Protein AF-A0A928UB63-F1 (afdb_monomer_lite)

Structure (mmCIF, N/CA/C/O backbone):
data_AF-A0A928UB63-F1
#
_entry.id   AF-A0A928UB63-F1
#
loop_
_atom_site.group_PDB
_atom_site.id
_atom_site.type_symbol
_atom_site.label_atom_id
_atom_site.label_alt_id
_atom_site.label_comp_id
_atom_site.label_asym_id
_atom_site.label_entity_id
_atom_site.label_seq_id
_atom_site.pdbx_PDB_ins_code
_atom_site.Cartn_x
_atom_site.Cartn_y
_atom_site.Cartn_z
_atom_site.occupancy
_atom_site.B_iso_or_equiv
_atom_site.auth_seq_id
_atom_site.auth_comp_id
_atom_site.auth_asym_id
_atom_site.auth_atom_id
_atom_site.pdbx_PDB_model_num
ATOM 1 N N . MET A 1 1 ? 9.179 3.971 -8.651 1.00 61.78 1 MET A N 1
ATOM 2 C CA . MET A 1 1 ? 8.324 2.981 -9.341 1.00 61.78 1 MET A CA 1
ATOM 3 C C . MET A 1 1 ? 6.890 3.440 -9.163 1.00 61.78 1 MET A C 1
ATOM 5 O O . MET A 1 1 ? 6.501 3.628 -8.017 1.00 61.78 1 MET A O 1
ATOM 9 N N . SER A 1 2 ? 6.166 3.720 -10.251 1.00 74.44 2 SER A N 1
ATOM 10 C CA . SER A 1 2 ? 4.768 4.160 -10.146 1.00 74.44 2 SER A CA 1
ATOM 11 C C . SER A 1 2 ? 3.915 3.048 -9.533 1.00 74.44 2 SER A C 1
ATOM 13 O O . SER A 1 2 ? 4.197 1.867 -9.752 1.00 74.44 2 SER A O 1
ATOM 15 N N . ARG A 1 3 ? 2.915 3.417 -8.735 1.00 83.69 3 ARG A N 1
ATOM 16 C CA . ARG A 1 3 ? 1.891 2.482 -8.259 1.00 83.69 3 ARG A CA 1
ATOM 17 C C . ARG A 1 3 ? 0.804 2.431 -9.315 1.00 83.69 3 ARG A C 1
ATOM 19 O O . ARG A 1 3 ? 0.324 3.478 -9.736 1.00 83.69 3 ARG A O 1
ATOM 26 N N . GLU A 1 4 ? 0.485 1.232 -9.781 1.00 89.38 4 GLU A N 1
ATOM 27 C CA . GLU A 1 4 ? -0.443 1.057 -10.901 1.00 89.38 4 GLU A CA 1
ATOM 28 C C . GLU A 1 4 ? -1.895 1.113 -10.422 1.00 89.38 4 GLU A C 1
ATOM 30 O O . GLU A 1 4 ? -2.733 1.755 -11.049 1.00 89.38 4 GLU A O 1
ATOM 35 N N . LEU A 1 5 ? -2.173 0.517 -9.259 1.00 93.31 5 LEU A N 1
ATOM 36 C CA . LEU A 1 5 ? -3.495 0.507 -8.648 1.00 93.31 5 LEU A CA 1
ATOM 37 C C . LEU A 1 5 ? -3.426 1.059 -7.228 1.00 93.31 5 LEU A C 1
ATOM 39 O O . LEU A 1 5 ? -2.622 0.610 -6.410 1.00 93.31 5 LEU A O 1
ATOM 43 N N . THR A 1 6 ? -4.296 2.024 -6.940 1.00 93.69 6 THR A N 1
ATOM 44 C CA . THR A 1 6 ? -4.472 2.612 -5.609 1.00 93.69 6 THR A CA 1
ATOM 45 C C . THR A 1 6 ? -5.940 2.525 -5.222 1.00 93.69 6 THR A C 1
ATOM 47 O O . THR A 1 6 ? -6.797 3.022 -5.949 1.00 93.69 6 THR A O 1
ATOM 50 N N . ILE A 1 7 ? -6.230 1.896 -4.084 1.00 94.81 7 ILE A N 1
ATOM 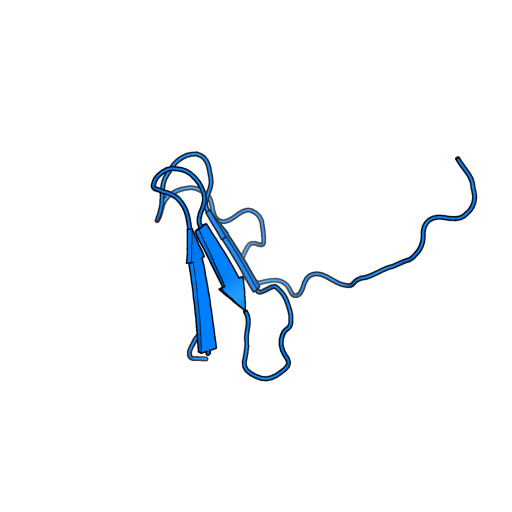51 C CA . ILE A 1 7 ? -7.587 1.736 -3.547 1.00 94.81 7 ILE A CA 1
ATOM 52 C C . ILE A 1 7 ? -7.601 2.291 -2.125 1.00 94.81 7 ILE A C 1
ATOM 54 O O . ILE A 1 7 ? -6.659 2.074 -1.365 1.00 94.81 7 ILE A O 1
ATOM 58 N N . GLY A 1 8 ? -8.661 2.998 -1.744 1.00 94.19 8 GLY A N 1
ATOM 59 C CA . GLY A 1 8 ? -8.809 3.496 -0.382 1.00 94.19 8 GLY A CA 1
ATOM 60 C C . GLY A 1 8 ? -10.218 3.974 -0.063 1.00 94.19 8 GLY A C 1
ATOM 61 O O . GLY A 1 8 ? -11.071 4.047 -0.944 1.00 94.19 8 GLY A O 1
ATOM 62 N N 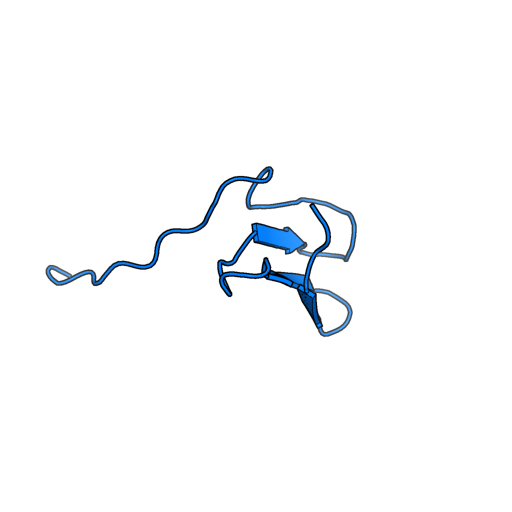. ASN A 1 9 ? -10.454 4.294 1.208 1.00 93.88 9 ASN A N 1
ATOM 63 C CA . ASN A 1 9 ? -11.766 4.699 1.735 1.00 93.88 9 ASN A CA 1
ATOM 64 C C . ASN A 1 9 ? -11.706 5.946 2.642 1.00 93.88 9 ASN A C 1
ATOM 66 O O . ASN A 1 9 ? -12.624 6.196 3.418 1.00 93.88 9 ASN A O 1
ATOM 70 N N . GLY A 1 10 ? -10.614 6.711 2.574 1.00 90.00 10 GLY A N 1
ATOM 71 C CA . GLY A 1 10 ? -10.394 7.926 3.367 1.00 90.00 10 GLY A CA 1
ATOM 72 C C . GLY A 1 10 ? -9.536 7.723 4.621 1.00 90.00 10 GLY A C 1
ATOM 73 O O . GLY A 1 10 ? -8.779 8.625 4.972 1.00 90.00 10 GLY A O 1
ATOM 74 N N . SER A 1 11 ? -9.570 6.542 5.247 1.00 94.00 11 SER A N 1
ATOM 75 C CA . SER A 1 11 ? -8.710 6.190 6.396 1.00 94.00 11 SER A CA 1
ATOM 76 C C . SER A 1 11 ? -7.683 5.102 6.073 1.00 94.00 11 SER A C 1
ATOM 78 O O . SER A 1 11 ? -6.587 5.087 6.629 1.00 94.00 11 SER A O 1
ATOM 80 N N . LEU A 1 12 ? -8.004 4.222 5.128 1.00 94.06 12 LEU A N 1
ATOM 81 C CA . LEU A 1 12 ? -7.112 3.200 4.600 1.00 94.06 12 LEU A CA 1
ATOM 82 C C . LEU A 1 12 ? -6.779 3.507 3.140 1.00 94.06 12 LEU A C 1
ATOM 84 O O . LEU A 1 12 ? -7.668 3.840 2.352 1.00 94.06 12 LEU A O 1
ATOM 88 N N . GLN A 1 13 ? -5.513 3.337 2.765 1.00 95.44 13 GLN A N 1
ATOM 89 C CA . GLN A 1 13 ? -5.084 3.273 1.370 1.00 95.44 13 GLN A CA 1
ATOM 90 C C . GLN A 1 13 ? -4.129 2.098 1.165 1.00 95.44 13 GLN A C 1
ATOM 92 O O . GLN A 1 13 ? -3.211 1.893 1.955 1.00 95.44 13 GLN A O 1
ATOM 97 N N . VAL A 1 14 ? -4.344 1.349 0.086 1.00 94.25 14 VAL A N 1
ATOM 98 C CA . VAL A 1 14 ? -3.523 0.214 -0.339 1.00 94.25 14 VAL A CA 1
ATOM 99 C C . VAL A 1 14 ? -3.068 0.448 -1.773 1.00 94.25 14 VAL A C 1
ATOM 101 O O . VAL A 1 14 ? -3.867 0.834 -2.630 1.00 94.25 14 VAL A O 1
ATOM 104 N N . MET A 1 15 ? -1.783 0.217 -2.034 1.00 93.19 15 MET A N 1
ATOM 105 C CA . MET A 1 15 ? -1.179 0.438 -3.347 1.00 93.19 15 MET A CA 1
ATOM 106 C C . MET A 1 15 ? -0.488 -0.820 -3.865 1.00 93.19 15 MET A C 1
ATOM 108 O O . MET A 1 15 ? 0.221 -1.503 -3.119 1.00 93.19 15 MET A O 1
ATOM 112 N N . PHE A 1 16 ? -0.640 -1.075 -5.162 1.00 91.69 16 PHE A N 1
ATOM 113 C CA . PHE A 1 16 ? -0.044 -2.212 -5.859 1.00 91.69 16 PHE A CA 1
ATOM 114 C C . PHE A 1 16 ? 0.953 -1.750 -6.927 1.00 91.69 16 PHE A C 1
ATOM 116 O O . PHE A 1 16 ? 0.823 -0.663 -7.500 1.00 91.69 16 PHE A O 1
ATOM 123 N N . ASP A 1 17 ? 1.979 -2.563 -7.179 1.00 90.94 17 ASP A N 1
ATOM 124 C CA . ASP A 1 17 ? 2.859 -2.375 -8.335 1.00 90.94 17 ASP A CA 1
ATOM 125 C C . ASP A 1 17 ? 2.334 -3.058 -9.604 1.00 90.94 17 ASP A C 1
ATOM 127 O O . ASP A 1 17 ? 1.306 -3.726 -9.576 1.00 90.94 17 ASP A O 1
ATOM 131 N N . ALA A 1 18 ? 3.076 -2.909 -10.706 1.00 90.94 18 ALA A N 1
ATOM 132 C CA . ALA A 1 18 ? 2.730 -3.477 -12.008 1.00 90.94 18 ALA A CA 1
ATOM 133 C C . ALA A 1 18 ? 2.674 -5.015 -12.053 1.00 90.94 18 ALA A C 1
ATOM 135 O O . ALA A 1 18 ? 2.172 -5.605 -13.004 1.00 90.94 18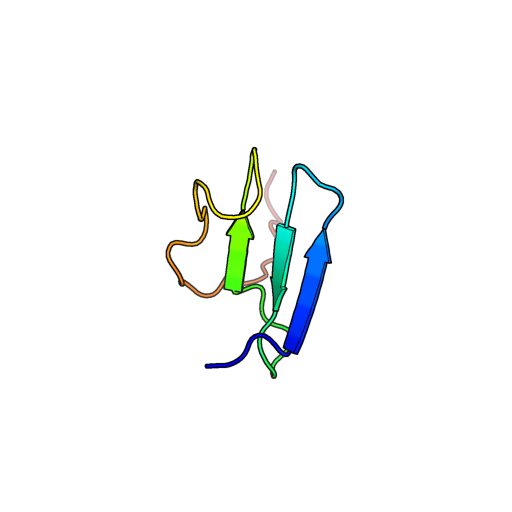 ALA A O 1
ATOM 136 N N . ALA A 1 19 ? 3.214 -5.686 -11.033 1.00 90.69 19 ALA A N 1
ATOM 137 C CA . ALA A 1 19 ? 3.097 -7.129 -10.871 1.00 90.69 19 ALA A CA 1
ATOM 138 C C . ALA A 1 19 ? 1.953 -7.500 -9.911 1.00 90.69 19 ALA A C 1
ATOM 140 O O . ALA A 1 19 ? 1.931 -8.621 -9.403 1.00 90.69 19 ALA A O 1
ATOM 141 N N . TYR A 1 20 ? 1.048 -6.556 -9.619 1.00 88.88 20 TYR A N 1
ATOM 142 C CA . TYR A 1 20 ? -0.044 -6.679 -8.653 1.00 88.88 20 TYR A CA 1
ATOM 143 C C . TYR A 1 20 ? 0.416 -7.087 -7.246 1.00 88.88 20 TYR A C 1
ATOM 145 O O . TYR A 1 20 ? -0.336 -7.683 -6.474 1.00 88.88 20 TYR A O 1
ATOM 153 N N . LYS A 1 21 ? 1.653 -6.747 -6.866 1.00 89.50 21 LYS A N 1
ATOM 154 C CA . LYS A 1 21 ? 2.143 -6.979 -5.503 1.00 89.50 21 LYS A CA 1
ATOM 155 C C . LYS A 1 21 ? 1.731 -5.817 -4.625 1.00 89.50 21 LYS A C 1
ATOM 157 O O . LYS A 1 21 ? 1.906 -4.664 -5.011 1.00 89.50 21 LYS A O 1
ATOM 162 N N . LEU A 1 22 ? 1.250 -6.115 -3.424 1.00 90.88 22 LEU A N 1
ATOM 163 C CA . LEU A 1 22 ? 0.975 -5.092 -2.424 1.00 90.88 22 LEU A CA 1
ATOM 164 C C . LEU A 1 22 ? 2.292 -4.431 -1.997 1.00 90.88 22 LEU A C 1
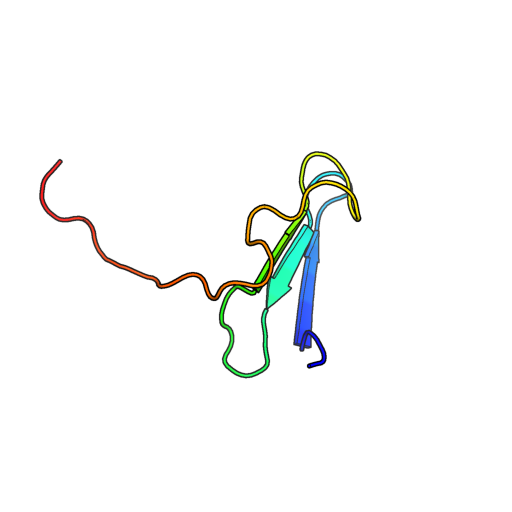ATOM 166 O O . LEU A 1 22 ? 3.250 -5.115 -1.613 1.00 90.88 22 LEU A O 1
ATOM 170 N N . ARG A 1 23 ? 2.345 -3.101 -2.110 1.00 91.06 23 ARG A N 1
ATOM 171 C CA . ARG A 1 23 ? 3.558 -2.312 -1.882 1.00 91.06 23 ARG A CA 1
ATOM 172 C C . ARG A 1 23 ? 3.461 -1.313 -0.760 1.00 91.06 23 ARG A C 1
ATOM 174 O O . ARG A 1 23 ? 4.474 -1.148 -0.100 1.00 91.06 23 ARG A O 1
ATOM 181 N N . ASP A 1 24 ? 2.317 -0.669 -0.559 1.00 92.06 24 ASP A N 1
ATOM 182 C CA . ASP A 1 24 ? 2.128 0.319 0.508 1.00 92.06 24 ASP A CA 1
ATOM 183 C C . ASP A 1 24 ? 0.756 0.146 1.153 1.00 92.06 24 ASP A C 1
ATOM 185 O O . ASP A 1 24 ? -0.226 -0.154 0.468 1.00 92.06 24 ASP A O 1
ATOM 189 N N . ILE A 1 25 ? 0.713 0.353 2.468 1.00 93.69 25 ILE A N 1
ATOM 190 C CA . ILE A 1 25 ? -0.501 0.371 3.284 1.00 93.69 25 ILE A CA 1
ATOM 191 C C . ILE A 1 25 ? -0.399 1.598 4.172 1.00 93.69 25 ILE A C 1
ATOM 193 O O . ILE A 1 25 ? 0.472 1.655 5.037 1.00 93.69 25 ILE A O 1
ATOM 197 N N . TYR A 1 26 ? -1.304 2.549 3.969 1.00 94.38 26 TYR A N 1
ATOM 198 C CA . TYR A 1 26 ? -1.446 3.719 4.823 1.00 94.38 26 TYR A CA 1
ATOM 199 C C . TYR A 1 26 ? -2.665 3.574 5.720 1.00 94.38 26 TYR A C 1
ATOM 201 O O . TYR A 1 26 ? -3.783 3.416 5.231 1.00 94.38 26 TYR A O 1
ATOM 209 N N . PHE A 1 27 ? -2.435 3.663 7.025 1.00 93.31 27 PHE A N 1
ATOM 210 C CA . PHE A 1 27 ? -3.455 3.656 8.071 1.00 93.31 27 PHE A CA 1
ATOM 211 C C . PHE A 1 27 ? -2.884 4.372 9.309 1.00 93.31 27 PHE A C 1
ATOM 213 O O . PHE A 1 27 ? -1.688 4.229 9.557 1.00 93.31 27 PHE A O 1
ATOM 220 N N . PRO A 1 28 ? -3.661 5.149 10.094 1.00 93.00 28 PRO A N 1
ATOM 221 C CA . PRO A 1 28 ? -5.112 5.377 10.014 1.00 93.00 28 PRO A CA 1
ATOM 222 C C . PRO A 1 28 ? -5.548 6.505 9.073 1.00 93.00 28 PRO A C 1
ATOM 224 O O . PRO A 1 28 ? -6.738 6.795 8.976 1.00 93.00 28 PRO A O 1
ATOM 227 N N . TYR A 1 29 ? -4.601 7.163 8.405 1.00 90.75 29 TYR A N 1
ATOM 228 C CA . TYR A 1 29 ? -4.881 8.193 7.410 1.00 90.75 29 TYR A CA 1
ATOM 229 C C . TYR A 1 29 ? -3.916 8.062 6.236 1.00 90.75 29 TYR A C 1
ATOM 231 O O . TYR A 1 29 ? -2.759 7.664 6.406 1.00 90.75 29 TYR A O 1
ATOM 239 N N . ILE A 1 30 ? -4.384 8.460 5.056 1.00 87.62 30 ILE A N 1
ATOM 240 C CA . ILE A 1 30 ? -3.578 8.509 3.835 1.00 87.62 30 ILE A CA 1
ATOM 241 C C . ILE A 1 30 ? -2.350 9.402 4.060 1.00 87.62 30 ILE A C 1
ATOM 243 O O . ILE A 1 30 ? -2.467 10.505 4.594 1.00 87.62 30 ILE A O 1
ATOM 247 N N . GLY A 1 31 ? -1.171 8.918 3.665 1.00 83.25 31 GLY A N 1
ATOM 248 C CA . GLY A 1 31 ? 0.087 9.661 3.774 1.00 83.25 31 GLY A CA 1
ATOM 249 C C . GLY A 1 31 ? 0.728 9.684 5.168 1.00 83.25 31 GLY A C 1
ATOM 250 O O . GLY A 1 31 ? 1.774 10.312 5.316 1.00 83.25 31 GLY A O 1
ATOM 251 N N . LYS A 1 32 ? 0.147 9.015 6.178 1.00 86.06 32 LYS A N 1
ATOM 252 C CA . LYS A 1 32 ? 0.790 8.823 7.491 1.00 86.06 32 LYS A CA 1
ATOM 253 C C . LYS A 1 32 ? 1.685 7.578 7.509 1.00 86.06 32 LYS A C 1
ATOM 255 O O . LYS A 1 32 ? 2.624 7.479 6.727 1.00 86.06 32 LYS A O 1
ATOM 260 N N . GLU A 1 33 ? 1.430 6.644 8.418 1.00 88.69 33 GLU A N 1
ATOM 261 C CA . GLU A 1 33 ? 2.263 5.464 8.622 1.00 88.69 33 GLU A CA 1
ATOM 262 C C . GLU A 1 33 ? 2.142 4.535 7.417 1.00 88.69 33 GLU A C 1
ATOM 264 O O . GLU A 1 33 ? 1.049 4.064 7.105 1.00 88.69 33 GLU A O 1
ATOM 269 N N . ASN A 1 34 ? 3.267 4.290 6.738 1.00 91.31 34 ASN A N 1
ATOM 270 C CA . ASN A 1 34 ? 3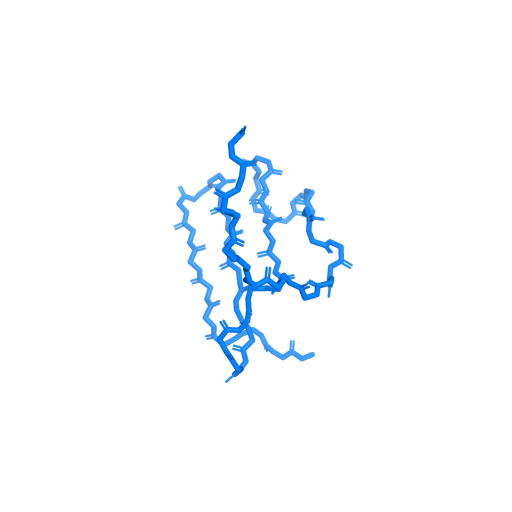.358 3.241 5.733 1.00 91.31 34 ASN A CA 1
ATOM 271 C C . ASN A 1 34 ? 3.799 1.937 6.401 1.00 91.31 34 ASN A C 1
ATOM 273 O O . ASN A 1 34 ? 4.977 1.748 6.705 1.00 91.31 34 ASN A O 1
ATOM 277 N N . HIS A 1 35 ? 2.851 1.025 6.580 1.00 89.25 35 HIS A N 1
ATOM 278 C CA . HIS A 1 35 ? 3.042 -0.237 7.298 1.00 89.25 35 HIS A CA 1
ATOM 279 C C . HIS A 1 35 ? 3.872 -1.264 6.521 1.00 89.25 35 HIS A C 1
ATOM 281 O O . HIS A 1 35 ? 4.233 -2.307 7.057 1.00 89.25 35 HIS A O 1
ATOM 287 N N . THR A 1 36 ? 4.204 -0.987 5.259 1.00 89.12 36 THR A N 1
ATOM 288 C CA . THR A 1 36 ? 5.090 -1.847 4.467 1.00 89.12 36 THR A CA 1
ATOM 289 C C . THR A 1 36 ? 6.538 -1.368 4.492 1.00 89.12 36 THR A C 1
ATOM 291 O O . THR A 1 36 ? 7.423 -2.125 4.100 1.00 89.12 36 THR A O 1
ATOM 294 N N . ALA A 1 37 ? 6.786 -0.107 4.875 1.00 86.56 37 ALA A N 1
ATOM 295 C CA . ALA A 1 37 ? 8.067 0.583 4.696 1.00 86.56 37 ALA A CA 1
ATOM 296 C C . ALA A 1 37 ? 8.675 0.399 3.282 1.00 86.56 37 ALA A C 1
ATOM 298 O O . ALA A 1 37 ? 9.891 0.383 3.102 1.00 86.56 37 ALA A O 1
ATOM 299 N N . GLY A 1 38 ? 7.829 0.224 2.258 1.00 79.44 38 GLY A N 1
ATOM 300 C CA . GLY A 1 38 ? 8.242 -0.021 0.875 1.00 79.44 38 GLY A CA 1
ATOM 301 C C . GLY A 1 38 ? 8.646 -1.467 0.551 1.00 79.44 38 GLY A C 1
ATOM 302 O O . GLY A 1 38 ? 8.983 -1.755 -0.607 1.00 79.44 38 GLY A O 1
ATOM 303 N N . HIS A 1 39 ? 8.588 -2.395 1.510 1.00 86.38 39 HIS A N 1
ATOM 304 C CA . HIS A 1 39 ? 8.827 -3.818 1.278 1.00 86.38 39 HIS A CA 1
ATOM 305 C C . HIS A 1 39 ? 7.679 -4.475 0.499 1.00 86.38 39 HIS A C 1
ATOM 307 O O . HIS A 1 39 ? 6.532 -4.032 0.506 1.00 86.38 39 HIS A O 1
ATOM 313 N N . VAL A 1 40 ? 8.008 -5.553 -0.213 1.00 87.38 40 VAL A N 1
ATOM 314 C CA . VAL A 1 40 ? 7.018 -6.380 -0.911 1.00 87.38 40 VAL A CA 1
ATOM 315 C C . VAL A 1 40 ? 6.329 -7.279 0.104 1.00 87.38 40 VAL A C 1
ATOM 317 O O . VAL A 1 40 ? 7.001 -8.078 0.759 1.00 87.38 40 VAL A O 1
ATOM 320 N N . PHE A 1 41 ? 5.002 -7.224 0.162 1.00 86.06 41 PHE A N 1
ATOM 321 C CA . PHE A 1 41 ? 4.233 -8.255 0.849 1.00 86.06 41 PHE A CA 1
ATOM 322 C C . PHE A 1 41 ? 4.239 -9.542 0.030 1.00 86.06 41 PHE A C 1
ATOM 324 O O . PHE A 1 41 ? 3.902 -9.553 -1.156 1.00 86.06 41 PHE A O 1
ATOM 331 N N . ARG A 1 42 ? 4.641 -10.640 0.669 1.00 82.25 42 ARG A N 1
ATOM 332 C CA . ARG A 1 42 ? 4.557 -11.980 0.089 1.00 82.25 42 ARG A CA 1
ATOM 333 C C . ARG A 1 42 ? 3.250 -12.609 0.548 1.00 82.25 42 ARG A C 1
ATOM 335 O O . ARG A 1 42 ? 2.939 -12.576 1.733 1.00 82.25 42 ARG A O 1
ATOM 342 N N . PHE A 1 43 ? 2.501 -13.173 -0.389 1.00 79.50 43 PHE A N 1
ATOM 343 C CA . PHE A 1 43 ? 1.366 -14.023 -0.059 1.00 79.50 43 PHE A CA 1
ATOM 344 C C . PHE A 1 43 ? 1.878 -15.409 0.343 1.00 79.50 43 PHE A C 1
ATOM 346 O O . PHE A 1 43 ? 2.813 -15.929 -0.268 1.00 79.50 43 PHE A O 1
ATOM 353 N N . GLY A 1 44 ? 1.269 -15.996 1.365 1.00 84.44 44 GLY A N 1
ATOM 354 C CA . GLY A 1 44 ? 1.570 -17.340 1.834 1.00 84.44 44 GLY A CA 1
ATOM 355 C C . GLY A 1 44 ? 0.318 -17.980 2.414 1.00 84.44 44 GLY A C 1
ATOM 356 O O . GLY A 1 44 ? -0.602 -17.283 2.839 1.00 84.44 44 GLY A O 1
ATOM 357 N N . VAL A 1 45 ? 0.288 -19.309 2.412 1.00 87.12 45 VAL A N 1
ATOM 358 C CA . VAL A 1 45 ? -0.757 -20.092 3.073 1.00 87.12 45 VAL A CA 1
ATOM 359 C C . VAL A 1 45 ? -0.212 -20.524 4.426 1.00 87.12 45 VAL A C 1
ATOM 361 O O . VAL A 1 45 ? 0.868 -21.105 4.499 1.00 87.12 45 VAL A O 1
ATOM 364 N N . PHE A 1 46 ? -0.948 -20.224 5.488 1.00 89.25 46 PHE A N 1
ATOM 365 C CA . PHE A 1 46 ? -0.683 -20.760 6.815 1.00 89.25 46 PHE A CA 1
ATOM 366 C C . PHE A 1 46 ? -1.526 -22.021 6.999 1.00 89.25 46 PHE A C 1
ATOM 368 O O . PHE A 1 46 ? -2.743 -21.965 6.831 1.00 89.25 46 PHE A O 1
ATOM 375 N N . THR A 1 47 ? -0.884 -23.157 7.266 1.00 91.81 47 THR A N 1
ATOM 376 C CA . THR A 1 47 ? -1.558 -24.466 7.328 1.00 91.81 47 THR A CA 1
ATOM 377 C C . THR A 1 47 ? -1.740 -24.992 8.749 1.00 91.81 47 THR A C 1
ATOM 379 O O . THR A 1 47 ? -2.623 -25.812 8.964 1.00 91.81 47 THR A O 1
ATOM 382 N N . GLU A 1 48 ? -0.954 -24.509 9.713 1.00 79.31 48 GLU A N 1
ATOM 383 C CA . GLU A 1 48 ? -0.900 -25.037 11.084 1.00 79.31 48 GLU A CA 1
ATOM 384 C C . GLU A 1 48 ? -1.353 -23.972 12.086 1.00 79.31 48 GLU A C 1
ATOM 386 O O . GLU A 1 48 ? -0.533 -23.176 12.526 1.00 79.31 48 GLU A O 1
ATOM 391 N N . GLY A 1 49 ? -2.656 -23.959 12.394 1.00 68.19 49 GLY A N 1
ATOM 392 C CA . GLY A 1 49 ? -3.336 -23.059 13.343 1.00 68.19 49 GLY A CA 1
ATOM 393 C C . GLY A 1 49 ? -2.731 -22.994 14.739 1.00 68.19 49 GLY A C 1
ATOM 394 O O . GLY A 1 49 ? -2.527 -24.078 15.327 1.00 68.19 49 GLY A O 1
#

Sequence (49 aa):
MSRELTIGNGSLQVMFDAAYKLRDIYFPYIGKENHTAGHVFRFGVFTEG

Radius of gyration: 12.04 Å; chains: 1; bounding box: 21×35×25 Å

pLDDT: 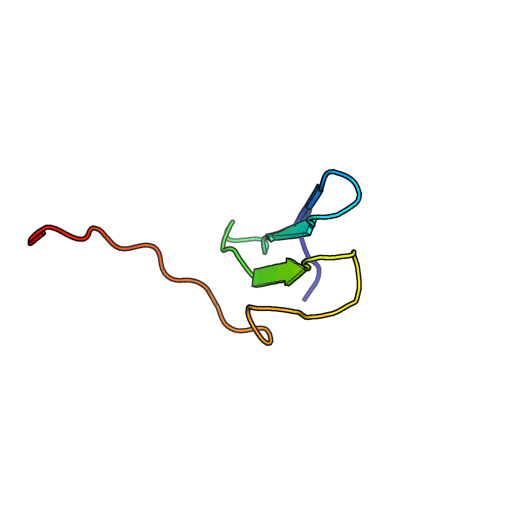mean 88.26, std 6.7, range [61.78, 95.44]

Foldseek 3Di:
DDFPDWDDDAQWIWTAHPVRWTFFIHGRGPPPDTPCPRPTDDDDDDDDD

Secondary structure (DSSP, 8-state):
---SEEEE-SS-EEEE-TT--EEEEE-SSTTS-BTTTTPPPPP------